Protein AF-A0AAW5EC72-F1 (afdb_monomer)

Mean predicted aligned error: 2.06 Å

Solvent-accessible surface area (backbone atoms only — not comparable to full-atom values): 4834 Å² total; per-residue (Å²): 106,73,68,60,54,48,51,51,53,26,69,76,67,71,36,54,44,36,35,49,42,36,72,89,40,72,73,34,38,58,49,49,56,54,49,53,52,53,28,58,77,68,75,50,91,69,54,75,28,35,58,70,59,41,48,54,52,45,54,52,35,49,75,71,75,41,65,65,41,82,42,59,54,76,71,55,45,63,52,50,75,72,73,109

InterPro domains:
  IPR004436 Isocitrate dehydrogenase NADP-dependent, monomeric [PF03971] (1-84)
  IPR004436 Isocitrate dehydrogenase NADP-dependent, monomeric [PTHR36999] (1-84)

Sequence (84 aa):
NWIDLGIERADLTGAEAIFWLDSKRASNKIMIDLVQNRLKEKNKNIAILAPYEACLKSLELIRAGKDAISITGNVLRDYLTDLF

Radius of gyration: 12.35 Å; Cα contacts (8 Å, |Δi|>4): 84; chains: 1; bounding box: 28×26×26 Å

Organism: Campylobacter jejuni (NCBI:txid197)

pLDDT: mean 97.12, std 1.43, range [89.44, 98.56]

Secondary structure (DSSP, 8-state):
-HHHHHHHHHHHH-PEEEEE--TTSHHHHHHHHHHHHHHHHTT---EEE-HHHHHHHHHHHHHTT--EEEE--HHHHHHHHHH-

Structure (mmCIF, N/CA/C/O backbone):
data_AF-A0AAW5EC72-F1
#
_entry.id   AF-A0AAW5EC72-F1
#
loop_
_atom_site.group_PDB
_atom_site.id
_atom_site.type_symbol
_atom_site.label_atom_id
_atom_site.label_alt_id
_atom_site.label_comp_id
_atom_site.label_asym_id
_atom_site.label_entity_id
_atom_site.label_seq_id
_atom_site.pdbx_PDB_ins_code
_atom_site.Cartn_x
_atom_site.Cartn_y
_atom_site.Cartn_z
_atom_site.occupancy
_atom_site.B_iso_or_equiv
_atom_site.auth_seq_id
_atom_site.auth_comp_id
_atom_site.auth_asym_id
_atom_site.auth_atom_id
_atom_site.pdbx_PDB_model_num
ATOM 1 N N . ASN A 1 1 ? 4.623 14.686 -0.689 1.00 89.44 1 ASN A N 1
ATOM 2 C CA . ASN A 1 1 ? 3.235 14.725 -0.182 1.00 89.44 1 ASN A CA 1
ATOM 3 C C . ASN A 1 1 ? 2.588 13.337 -0.219 1.00 89.44 1 ASN A C 1
ATOM 5 O O . ASN A 1 1 ? 2.338 12.817 0.849 1.00 89.44 1 ASN A O 1
ATOM 9 N N . TRP A 1 2 ? 2.430 12.676 -1.377 1.00 96.88 2 TRP A N 1
ATOM 10 C CA . TRP A 1 2 ? 1.785 11.344 -1.486 1.00 96.88 2 TRP A CA 1
ATOM 11 C C . TRP A 1 2 ? 2.203 10.297 -0.428 1.00 96.88 2 TRP A C 1
ATOM 13 O O . TRP A 1 2 ? 1.336 9.701 0.202 1.00 96.88 2 TRP A O 1
ATOM 23 N N . ILE A 1 3 ? 3.510 10.119 -0.188 1.00 97.31 3 ILE A N 1
ATOM 24 C CA . ILE A 1 3 ? 4.026 9.179 0.829 1.00 97.31 3 ILE A CA 1
ATOM 25 C C . ILE A 1 3 ? 3.573 9.581 2.238 1.00 97.31 3 ILE A C 1
ATOM 27 O O . ILE A 1 3 ? 3.083 8.746 2.990 1.00 97.31 3 ILE A O 1
ATOM 31 N N . ASP A 1 4 ? 3.727 10.863 2.579 1.00 97.56 4 ASP A N 1
ATOM 32 C CA . ASP A 1 4 ? 3.380 11.391 3.900 1.00 97.56 4 ASP A CA 1
ATOM 33 C C . ASP A 1 4 ? 1.875 11.279 4.165 1.00 97.56 4 ASP A C 1
ATOM 35 O O . ASP A 1 4 ? 1.490 10.861 5.250 1.00 97.56 4 ASP A O 1
ATOM 39 N N . LEU A 1 5 ? 1.037 11.556 3.161 1.00 97.94 5 LEU A N 1
ATOM 40 C CA . LEU A 1 5 ? -0.410 11.372 3.262 1.00 97.94 5 LEU A CA 1
ATOM 41 C C . LEU A 1 5 ? -0.771 9.900 3.508 1.00 97.94 5 LEU A C 1
ATOM 43 O O . LEU A 1 5 ? -1.606 9.605 4.356 1.00 97.94 5 LEU A O 1
ATOM 47 N N . GLY A 1 6 ? -0.130 8.964 2.801 1.00 97.31 6 GLY A N 1
ATOM 48 C CA . GLY A 1 6 ? -0.344 7.531 3.019 1.00 97.31 6 GLY A CA 1
ATOM 49 C C . GLY A 1 6 ? 0.008 7.088 4.444 1.00 97.31 6 GLY A C 1
ATOM 50 O O . GLY A 1 6 ? -0.765 6.364 5.068 1.00 97.31 6 GLY A O 1
ATOM 51 N N . ILE A 1 7 ? 1.133 7.577 4.978 1.00 97.69 7 ILE A N 1
ATOM 52 C CA . ILE A 1 7 ? 1.554 7.333 6.367 1.00 97.69 7 ILE A CA 1
ATOM 53 C C . ILE A 1 7 ? 0.541 7.919 7.356 1.00 97.69 7 ILE A C 1
ATOM 55 O O . ILE A 1 7 ? 0.121 7.231 8.281 1.00 97.69 7 ILE A O 1
ATOM 59 N N . GLU A 1 8 ? 0.131 9.172 7.158 1.00 97.88 8 GLU A N 1
ATOM 60 C CA . GLU A 1 8 ? -0.818 9.856 8.039 1.00 97.88 8 GLU A CA 1
ATOM 61 C C . GLU A 1 8 ? -2.157 9.112 8.111 1.00 97.88 8 GLU A C 1
ATOM 63 O O . GLU A 1 8 ? -2.702 8.904 9.193 1.00 97.88 8 GLU A O 1
ATOM 68 N N . ARG A 1 9 ? -2.679 8.645 6.970 1.00 97.62 9 ARG A N 1
ATOM 69 C CA . ARG A 1 9 ? -3.927 7.870 6.939 1.00 97.62 9 ARG A CA 1
ATOM 70 C C . ARG A 1 9 ? -3.793 6.523 7.646 1.00 97.62 9 ARG A C 1
ATOM 72 O O . ARG A 1 9 ? -4.735 6.123 8.331 1.00 97.62 9 ARG A O 1
ATOM 79 N N . ALA A 1 10 ? -2.650 5.852 7.511 1.00 96.81 10 ALA A N 1
ATOM 80 C CA . ALA A 1 10 ? -2.366 4.619 8.242 1.00 96.81 10 ALA A CA 1
ATOM 81 C C . ALA A 1 10 ? -2.358 4.862 9.759 1.00 96.81 10 ALA A C 1
ATOM 83 O O . ALA A 1 10 ? -3.032 4.154 10.500 1.00 96.81 10 ALA A O 1
ATOM 84 N N . ASP A 1 11 ? -1.679 5.918 10.212 1.00 96.88 11 ASP A N 1
ATOM 85 C CA . ASP A 1 11 ? -1.591 6.272 11.632 1.00 96.88 11 ASP A CA 1
ATOM 86 C C . ASP A 1 11 ? -2.949 6.643 12.241 1.00 96.88 11 ASP A C 1
ATOM 88 O O . ASP A 1 11 ? -3.252 6.246 13.364 1.00 96.88 11 ASP A O 1
ATOM 92 N N . LEU A 1 12 ? -3.776 7.392 11.506 1.00 97.81 12 LEU A N 1
ATOM 93 C CA . LEU A 1 12 ? -5.086 7.838 11.988 1.00 97.81 12 LEU A CA 1
ATOM 94 C C . LEU A 1 12 ? -6.112 6.704 12.092 1.00 97.81 12 LEU A C 1
ATOM 96 O O . LEU A 1 12 ? -6.995 6.759 12.943 1.00 97.81 12 LEU A O 1
ATOM 100 N N . THR A 1 13 ? -6.039 5.716 11.201 1.00 96.69 13 THR A N 1
ATOM 101 C CA . THR A 1 13 ? -7.040 4.638 11.116 1.00 96.69 13 THR A CA 1
ATOM 102 C C . THR A 1 13 ? -6.602 3.364 11.829 1.00 96.69 13 THR A C 1
ATOM 104 O O . THR A 1 13 ? -7.448 2.571 12.229 1.00 96.69 13 THR A O 1
ATOM 107 N N . GLY A 1 14 ? -5.292 3.140 11.962 1.00 95.62 14 GLY A N 1
ATOM 108 C CA . GLY A 1 14 ? -4.730 1.860 12.391 1.00 95.62 14 GLY A CA 1
ATOM 109 C C . GLY A 1 14 ? -4.885 0.733 11.360 1.00 95.62 14 GLY A C 1
ATOM 110 O O . GLY A 1 14 ? -4.528 -0.405 11.663 1.00 95.62 14 GLY A O 1
ATOM 111 N N . ALA A 1 15 ? -5.408 1.022 10.162 1.00 96.75 15 ALA A N 1
ATOM 112 C CA . ALA A 1 15 ? -5.557 0.042 9.093 1.00 96.75 15 ALA A CA 1
ATOM 113 C C . ALA A 1 15 ? -4.197 -0.323 8.481 1.00 96.75 15 ALA A C 1
ATOM 115 O O . ALA A 1 15 ? -3.269 0.491 8.431 1.00 96.75 15 ALA A O 1
ATOM 116 N N . GLU A 1 16 ? -4.080 -1.550 7.973 1.00 97.06 16 GLU A N 1
ATOM 117 C CA . GLU A 1 16 ? -2.856 -2.000 7.311 1.00 97.06 16 GLU A CA 1
ATOM 118 C C . GLU A 1 16 ? -2.693 -1.260 5.977 1.00 97.06 16 GLU A C 1
ATOM 120 O O . GLU A 1 16 ? -3.532 -1.362 5.082 1.00 97.06 16 GLU A O 1
ATOM 125 N N . ALA 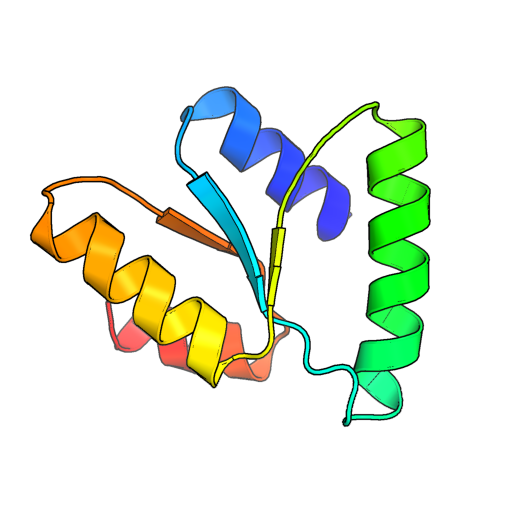A 1 17 ? -1.618 -0.483 5.844 1.00 98.06 17 ALA A N 1
ATOM 126 C CA . ALA A 1 17 ? -1.314 0.259 4.628 1.00 98.06 17 ALA A 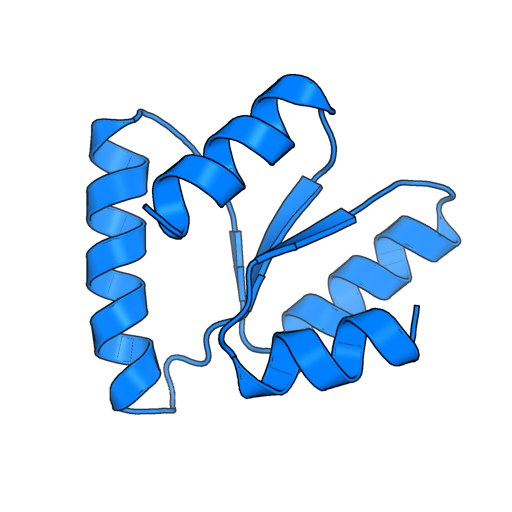CA 1
ATOM 127 C C . ALA A 1 17 ? -0.293 -0.483 3.761 1.00 98.06 17 ALA A C 1
ATOM 129 O O . ALA A 1 17 ? 0.666 -1.073 4.262 1.00 98.06 17 ALA A O 1
ATOM 130 N N . ILE A 1 18 ? -0.489 -0.430 2.445 1.00 98.38 18 ILE A N 1
ATOM 131 C CA . ILE A 1 18 ? 0.359 -1.117 1.470 1.00 98.38 18 ILE A CA 1
ATOM 132 C C . ILE A 1 18 ? 0.638 -0.164 0.308 1.00 98.38 18 ILE A C 1
ATOM 134 O O . ILE A 1 18 ? -0.293 0.357 -0.306 1.00 98.38 18 ILE A O 1
ATOM 138 N N . PHE A 1 19 ? 1.910 0.038 -0.039 1.00 98.56 19 PHE A N 1
ATOM 139 C CA . PHE A 1 19 ? 2.304 0.687 -1.291 1.00 98.56 19 PHE A CA 1
ATOM 140 C C . PHE A 1 19 ? 2.272 -0.323 -2.439 1.00 98.56 19 PHE A C 1
ATOM 142 O O . PHE A 1 19 ? 2.968 -1.337 -2.394 1.00 98.56 19 PHE A O 1
ATOM 149 N N . TRP A 1 20 ? 1.494 -0.038 -3.485 1.00 98.44 20 TRP A N 1
ATOM 150 C CA . TRP A 1 20 ? 1.354 -0.926 -4.644 1.00 98.44 20 TRP A CA 1
ATOM 151 C C . TRP A 1 20 ? 2.357 -0.513 -5.722 1.00 98.44 20 TRP A C 1
ATOM 153 O O . TRP A 1 20 ? 2.051 0.308 -6.593 1.00 98.44 20 TRP A O 1
ATOM 163 N N . LEU A 1 21 ? 3.574 -1.049 -5.635 1.00 98.12 21 LEU A N 1
ATOM 164 C CA . LEU A 1 21 ? 4.694 -0.724 -6.517 1.00 98.12 21 LEU A CA 1
ATOM 165 C C . LEU A 1 21 ? 5.394 -2.004 -6.977 1.00 98.12 21 LEU A C 1
ATOM 167 O O . LEU A 1 21 ? 5.855 -2.803 -6.169 1.00 98.12 21 LEU A O 1
ATOM 171 N N . ASP A 1 22 ? 5.506 -2.181 -8.291 1.00 97.31 22 ASP A N 1
ATOM 172 C CA . ASP A 1 22 ? 6.159 -3.349 -8.887 1.00 97.31 22 ASP A CA 1
ATOM 173 C C . ASP A 1 22 ? 7.628 -3.053 -9.208 1.00 97.31 22 ASP A C 1
ATOM 175 O O . ASP A 1 22 ? 7.926 -2.279 -10.118 1.00 97.31 22 ASP A O 1
ATOM 179 N N . SER A 1 23 ? 8.561 -3.710 -8.517 1.00 95.00 23 SER A N 1
ATOM 180 C CA . SER A 1 23 ? 10.005 -3.545 -8.739 1.00 95.00 23 SER A CA 1
ATOM 181 C C . SER A 1 23 ? 10.463 -3.924 -10.154 1.00 95.00 23 SER A C 1
ATOM 183 O O . SER A 1 23 ? 11.516 -3.458 -10.598 1.00 95.00 23 SER A O 1
ATOM 185 N N . LYS A 1 24 ? 9.665 -4.708 -10.896 1.00 95.94 24 LYS A N 1
ATOM 186 C CA . LYS A 1 24 ? 9.926 -5.046 -12.304 1.00 95.94 24 LYS A CA 1
ATOM 187 C C . LYS A 1 24 ? 9.657 -3.873 -13.250 1.00 95.94 24 LYS A C 1
ATOM 189 O O . LYS A 1 24 ? 10.162 -3.866 -14.372 1.00 95.94 24 LYS A O 1
ATOM 194 N N . ARG A 1 25 ? 8.898 -2.858 -12.821 1.00 93.88 25 ARG A N 1
ATOM 195 C CA . ARG A 1 25 ? 8.660 -1.633 -13.598 1.00 93.88 25 ARG A CA 1
ATOM 196 C C . ARG A 1 25 ? 9.715 -0.589 -13.243 1.00 93.88 25 ARG A C 1
ATOM 198 O O . ARG A 1 25 ? 9.783 -0.129 -12.107 1.00 93.88 25 ARG A O 1
ATOM 205 N N . ALA A 1 26 ? 10.484 -0.141 -14.235 1.00 94.44 26 ALA A N 1
ATOM 206 C CA . ALA A 1 26 ? 11.582 0.812 -14.033 1.00 94.44 26 ALA A CA 1
ATOM 207 C C . ALA A 1 26 ? 11.156 2.090 -13.283 1.00 94.44 26 ALA A C 1
ATOM 209 O O . ALA A 1 26 ? 11.842 2.526 -12.363 1.00 94.44 26 ALA A O 1
ATOM 210 N N . SER A 1 27 ? 9.989 2.652 -13.616 1.00 92.81 27 SER A N 1
ATOM 211 C CA . SER A 1 27 ? 9.455 3.830 -12.921 1.00 92.81 27 SER A CA 1
ATOM 212 C C . SER A 1 27 ? 9.093 3.552 -11.462 1.00 92.81 27 SER A C 1
ATOM 214 O O . SER A 1 27 ? 9.286 4.405 -10.604 1.00 92.81 27 SER A O 1
ATOM 216 N N . ASN A 1 28 ? 8.578 2.359 -11.159 1.00 96.38 28 ASN A N 1
ATOM 217 C CA . A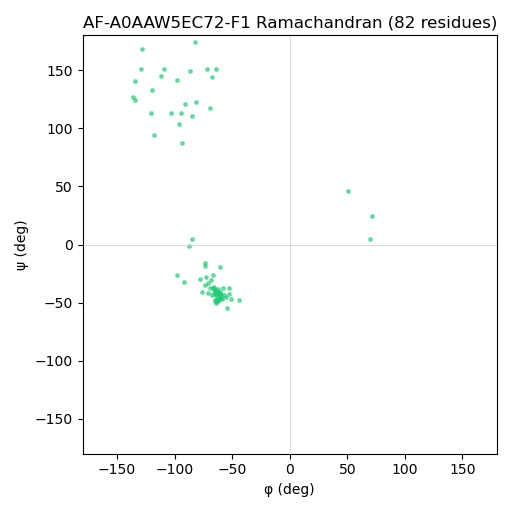SN A 1 28 ? 8.210 1.981 -9.796 1.00 96.38 28 ASN A CA 1
ATOM 218 C C . ASN A 1 28 ? 9.456 1.719 -8.956 1.00 96.38 28 ASN A C 1
ATOM 220 O O . ASN A 1 28 ? 9.458 2.095 -7.796 1.00 96.38 28 ASN A O 1
ATOM 224 N N . LYS A 1 29 ? 10.533 1.176 -9.533 1.00 96.06 29 LYS A N 1
ATOM 225 C CA . LYS A 1 29 ? 11.808 0.995 -8.826 1.00 96.06 29 LYS A CA 1
ATOM 226 C C . LYS A 1 29 ? 12.332 2.306 -8.227 1.00 96.06 29 LYS A C 1
ATOM 228 O O . LYS A 1 29 ? 12.654 2.340 -7.048 1.00 96.06 29 LYS A O 1
ATOM 233 N N . ILE A 1 30 ? 12.301 3.396 -8.999 1.00 95.56 30 ILE A N 1
ATOM 234 C CA . ILE A 1 30 ? 12.680 4.736 -8.512 1.00 95.56 30 ILE A CA 1
ATOM 235 C C . ILE A 1 30 ? 11.772 5.170 -7.350 1.00 95.56 30 ILE A C 1
ATOM 237 O O . ILE A 1 30 ? 12.238 5.704 -6.347 1.00 95.56 30 ILE A O 1
ATOM 241 N N . MET A 1 31 ? 10.464 4.922 -7.465 1.00 96.50 31 MET A N 1
ATOM 242 C CA . MET A 1 31 ? 9.508 5.254 -6.406 1.00 96.50 31 MET A CA 1
ATOM 243 C C . MET A 1 31 ? 9.727 4.419 -5.143 1.00 96.50 31 MET A C 1
ATOM 245 O O . MET A 1 31 ? 9.582 4.955 -4.051 1.00 96.50 31 MET A O 1
ATOM 249 N N . ILE A 1 32 ? 10.088 3.139 -5.273 1.00 97.62 32 ILE A N 1
ATOM 250 C CA . ILE A 1 32 ? 10.387 2.253 -4.141 1.00 97.62 32 ILE A CA 1
ATOM 251 C C . ILE A 1 32 ? 11.540 2.832 -3.321 1.00 97.62 32 ILE A C 1
ATOM 253 O O . ILE A 1 32 ? 11.395 2.956 -2.108 1.00 97.62 32 ILE A O 1
ATOM 257 N N . ASP A 1 33 ? 12.624 3.265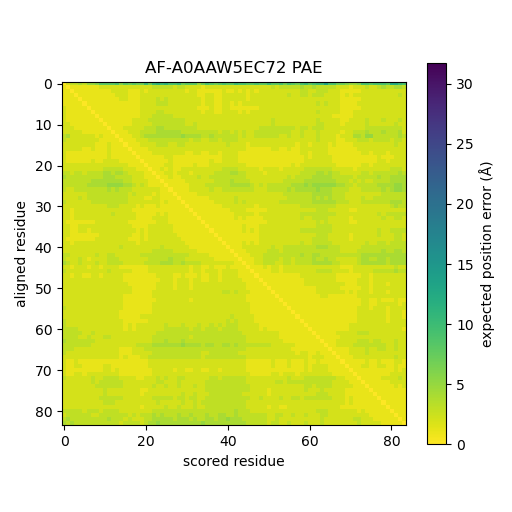 -3.968 1.00 97.19 33 ASP A N 1
ATOM 258 C CA . ASP A 1 33 ? 13.774 3.858 -3.275 1.00 97.19 33 ASP A CA 1
ATOM 259 C C . ASP A 1 33 ? 13.369 5.129 -2.499 1.00 97.19 33 ASP A C 1
ATOM 261 O O . ASP A 1 33 ? 13.735 5.313 -1.335 1.00 97.19 33 ASP A O 1
ATOM 265 N N . LEU A 1 34 ? 12.544 5.992 -3.107 1.00 97.06 34 LEU A N 1
ATOM 266 C CA . LEU A 1 34 ? 12.012 7.197 -2.454 1.00 97.06 34 LEU A CA 1
ATOM 267 C C . LEU A 1 34 ? 11.097 6.865 -1.267 1.00 97.06 34 LEU A C 1
ATOM 269 O O . LEU A 1 34 ? 11.197 7.496 -0.213 1.00 97.06 34 LEU A O 1
ATOM 273 N N . VAL A 1 35 ? 10.214 5.874 -1.424 1.00 98.00 35 VAL A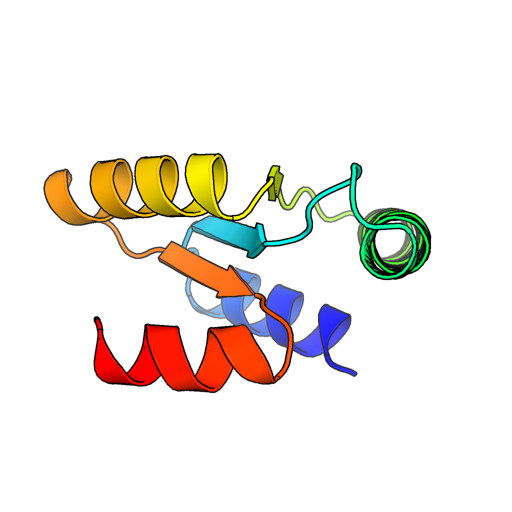 N 1
ATOM 274 C CA . VAL A 1 35 ? 9.306 5.408 -0.367 1.00 98.00 35 VAL A CA 1
ATOM 275 C C . VAL A 1 35 ? 10.105 4.827 0.795 1.00 98.00 35 VAL A C 1
ATOM 277 O O . VAL A 1 35 ? 9.875 5.223 1.933 1.00 98.00 35 VAL A O 1
ATOM 280 N N . GLN A 1 36 ? 11.076 3.953 0.533 1.00 97.75 36 GLN A N 1
ATOM 281 C CA . GLN A 1 36 ? 11.900 3.330 1.571 1.00 97.75 36 GLN A CA 1
ATOM 282 C C . GLN A 1 36 ? 12.692 4.362 2.375 1.00 97.75 36 GLN A C 1
ATOM 284 O O . GLN A 1 36 ? 12.678 4.322 3.608 1.00 97.75 36 GLN A O 1
ATOM 289 N N . ASN A 1 37 ? 13.331 5.321 1.699 1.00 97.81 37 ASN A N 1
ATOM 290 C CA . ASN A 1 37 ? 14.050 6.403 2.370 1.00 97.81 37 ASN A CA 1
ATOM 291 C C . ASN A 1 37 ? 13.112 7.218 3.266 1.00 97.81 37 ASN A C 1
ATOM 293 O O . ASN A 1 37 ? 13.416 7.449 4.437 1.00 97.81 37 ASN A O 1
ATOM 297 N N . ARG A 1 38 ? 11.930 7.581 2.757 1.00 97.75 38 ARG A N 1
ATOM 298 C CA . ARG A 1 38 ? 10.970 8.379 3.521 1.00 97.75 38 ARG A CA 1
ATOM 299 C C . ARG A 1 38 ? 10.350 7.616 4.696 1.00 97.75 38 ARG A C 1
ATOM 301 O O . ARG A 1 38 ? 10.163 8.195 5.764 1.00 97.75 38 ARG A O 1
ATOM 308 N N . LEU A 1 39 ? 10.066 6.324 4.534 1.00 97.81 39 LEU A N 1
ATOM 309 C CA . LEU A 1 39 ? 9.603 5.458 5.622 1.00 97.81 39 LEU A CA 1
ATOM 310 C C . LEU A 1 39 ? 10.659 5.346 6.726 1.00 97.81 39 LEU A C 1
ATOM 312 O O . LEU A 1 39 ? 10.320 5.454 7.905 1.00 97.81 39 LEU A O 1
ATOM 316 N N . LYS A 1 40 ? 11.940 5.224 6.355 1.00 97.75 40 LYS A N 1
ATOM 317 C CA . LYS A 1 40 ? 13.060 5.211 7.304 1.00 97.75 40 LYS A CA 1
ATOM 318 C C . LYS A 1 40 ? 13.179 6.531 8.069 1.00 97.75 40 LYS A C 1
ATOM 320 O O . LYS A 1 40 ? 13.297 6.503 9.289 1.00 97.75 40 LYS A O 1
ATOM 325 N N . GLU A 1 41 ? 13.089 7.673 7.387 1.00 97.81 41 GLU A N 1
ATOM 326 C CA . GLU A 1 41 ? 13.087 9.002 8.026 1.00 97.81 41 GLU A CA 1
ATOM 327 C C . GLU A 1 41 ? 11.948 9.169 9.041 1.00 97.81 41 GLU A C 1
ATOM 329 O O . GLU A 1 41 ? 12.123 9.799 10.081 1.00 97.81 41 GLU A O 1
ATOM 334 N N . LYS A 1 42 ? 10.772 8.609 8.741 1.00 96.56 42 LYS A N 1
ATOM 335 C CA . LYS A 1 42 ? 9.582 8.672 9.600 1.00 96.56 42 LYS A CA 1
ATOM 336 C C . LYS A 1 42 ? 9.513 7.545 10.636 1.00 96.56 42 LYS A C 1
ATOM 338 O O . LYS A 1 42 ? 8.563 7.519 11.415 1.00 96.56 42 LYS A O 1
ATOM 343 N N . ASN A 1 43 ? 10.490 6.634 10.647 1.00 96.75 43 ASN A N 1
ATOM 344 C CA . ASN A 1 43 ? 10.499 5.416 11.457 1.00 96.75 43 ASN A CA 1
ATOM 345 C C . ASN A 1 43 ? 9.192 4.603 11.324 1.00 96.75 43 ASN A C 1
ATOM 347 O O . ASN A 1 43 ? 8.579 4.200 12.313 1.00 96.75 43 ASN A O 1
ATOM 351 N N . LYS A 1 44 ? 8.731 4.412 10.083 1.00 96.75 44 LYS A N 1
ATOM 352 C CA . LYS A 1 44 ? 7.512 3.668 9.744 1.00 96.75 44 LYS A CA 1
ATOM 353 C C . LYS A 1 44 ? 7.852 2.379 9.017 1.00 96.75 44 LYS A C 1
ATOM 355 O O . LYS A 1 44 ? 8.765 2.344 8.198 1.00 96.75 44 LYS A O 1
ATOM 360 N N . ASN A 1 45 ? 7.067 1.341 9.283 1.00 94.69 45 ASN A N 1
ATOM 361 C CA . ASN A 1 45 ? 7.178 0.055 8.611 1.00 94.69 45 ASN A CA 1
ATOM 362 C C . ASN A 1 45 ? 5.878 -0.230 7.852 1.00 94.69 45 ASN A C 1
ATOM 364 O O . ASN A 1 45 ? 4.910 -0.707 8.437 1.00 94.69 45 ASN A O 1
ATOM 368 N N . ILE A 1 46 ? 5.848 0.131 6.570 1.00 97.56 46 ILE A N 1
ATOM 369 C CA . ILE A 1 46 ? 4.701 -0.052 5.673 1.00 97.56 46 ILE A CA 1
ATOM 370 C C . ILE A 1 46 ? 5.154 -0.952 4.525 1.00 97.56 46 ILE A C 1
ATOM 372 O O . ILE A 1 46 ? 6.225 -0.734 3.953 1.00 97.56 46 ILE A O 1
ATOM 376 N N . ALA A 1 47 ? 4.350 -1.961 4.193 1.00 97.06 47 ALA A N 1
ATOM 377 C CA . ALA A 1 47 ? 4.688 -2.919 3.150 1.00 97.06 47 ALA A CA 1
ATOM 378 C C . ALA A 1 47 ? 4.701 -2.261 1.761 1.00 97.06 47 ALA A C 1
ATOM 380 O O . ALA A 1 47 ? 3.872 -1.403 1.449 1.00 97.06 47 ALA A O 1
ATOM 381 N N . ILE A 1 48 ? 5.624 -2.704 0.908 1.00 98.25 48 ILE A N 1
ATOM 382 C CA . ILE A 1 48 ? 5.676 -2.349 -0.511 1.00 98.25 48 ILE A CA 1
ATOM 383 C C . ILE A 1 48 ? 5.573 -3.651 -1.299 1.00 98.25 48 ILE A C 1
ATOM 385 O O . ILE A 1 48 ? 6.469 -4.489 -1.209 1.00 98.25 48 ILE A O 1
ATOM 389 N N . LEU A 1 49 ? 4.478 -3.832 -2.033 1.00 98.38 49 LEU A N 1
ATOM 390 C CA . LEU A 1 49 ? 4.150 -5.077 -2.729 1.00 98.38 49 LEU A CA 1
ATOM 391 C C . LEU A 1 49 ? 3.809 -4.798 -4.193 1.00 98.38 49 LEU A C 1
ATOM 393 O O . LEU A 1 49 ? 3.269 -3.737 -4.525 1.00 98.38 49 LEU A O 1
ATOM 397 N N . ALA A 1 50 ? 4.068 -5.769 -5.073 1.00 98.19 50 ALA A N 1
ATOM 398 C CA . ALA A 1 50 ? 3.601 -5.668 -6.451 1.00 98.19 50 ALA A CA 1
ATOM 399 C C . ALA A 1 50 ? 2.057 -5.676 -6.481 1.00 98.19 50 ALA A C 1
ATOM 401 O O . ALA A 1 50 ? 1.439 -6.307 -5.623 1.00 98.19 50 ALA A O 1
ATOM 402 N N . PRO A 1 51 ? 1.397 -5.039 -7.470 1.00 97.88 51 PRO A N 1
ATOM 403 C CA . PRO A 1 51 ? -0.063 -4.893 -7.485 1.00 97.88 51 PRO A CA 1
ATOM 404 C C . PRO A 1 51 ? -0.846 -6.201 -7.313 1.00 97.88 51 PRO A C 1
ATOM 406 O O . PRO A 1 51 ? -1.868 -6.220 -6.637 1.00 97.88 51 PRO A O 1
ATOM 409 N N . TYR A 1 52 ? -0.357 -7.303 -7.888 1.00 97.75 52 TYR A N 1
ATOM 410 C CA . TYR A 1 52 ? -0.978 -8.618 -7.727 1.00 97.75 52 TYR A CA 1
ATOM 411 C C . TYR A 1 52 ? -0.941 -9.101 -6.269 1.00 97.75 52 TYR A C 1
ATOM 413 O O . TYR A 1 52 ? -1.969 -9.467 -5.705 1.00 97.75 52 TYR A O 1
ATOM 421 N N . GLU A 1 53 ? 0.233 -9.052 -5.640 1.00 98.44 53 GLU A N 1
ATOM 422 C CA . GLU A 1 53 ? 0.440 -9.476 -4.250 1.00 98.44 53 GLU A CA 1
ATOM 423 C C . GLU A 1 53 ? -0.313 -8.565 -3.275 1.00 98.44 53 GLU A C 1
ATOM 425 O O . GLU A 1 53 ? -0.963 -9.039 -2.345 1.00 98.44 53 GLU A O 1
ATOM 430 N N . ALA A 1 54 ? -0.281 -7.256 -3.529 1.00 98.44 54 ALA A N 1
ATOM 431 C CA . ALA A 1 54 ? -0.987 -6.256 -2.745 1.00 98.44 54 ALA A CA 1
ATOM 432 C C . ALA A 1 54 ? -2.514 -6.448 -2.804 1.00 98.44 54 ALA A C 1
ATOM 434 O O . ALA A 1 54 ? -3.193 -6.341 -1.780 1.00 98.44 54 ALA A O 1
ATOM 435 N N . CYS A 1 55 ? -3.048 -6.797 -3.979 1.00 98.31 55 CYS A N 1
ATOM 436 C CA . CYS A 1 55 ? -4.460 -7.126 -4.155 1.00 98.31 55 CYS A CA 1
ATOM 437 C C . CYS A 1 55 ? -4.843 -8.388 -3.380 1.00 98.31 55 CYS A C 1
ATOM 439 O O . CYS A 1 55 ? -5.801 -8.360 -2.612 1.00 98.31 55 CYS A O 1
ATOM 441 N N . LEU A 1 56 ? -4.062 -9.469 -3.500 1.00 98.44 56 LEU A N 1
ATOM 442 C CA . LEU A 1 56 ? -4.300 -10.692 -2.730 1.00 98.44 56 LEU A CA 1
ATOM 443 C C . LEU A 1 56 ? -4.292 -10.427 -1.222 1.00 98.44 56 LEU A C 1
ATOM 445 O O . LEU A 1 56 ? -5.186 -10.899 -0.522 1.00 98.44 56 LEU A O 1
ATOM 449 N N . LYS A 1 57 ? -3.335 -9.630 -0.731 1.00 98.31 57 LYS A N 1
ATOM 450 C CA . LYS A 1 57 ? -3.266 -9.264 0.687 1.00 98.31 57 LYS A CA 1
ATOM 451 C C . LYS A 1 57 ? -4.480 -8.447 1.133 1.00 98.31 57 LYS A C 1
ATOM 453 O O . LYS A 1 57 ? -5.053 -8.711 2.185 1.00 98.31 57 LYS A O 1
ATOM 458 N N . SER A 1 58 ? -4.912 -7.496 0.310 1.00 98.06 58 SER A N 1
ATOM 459 C CA . SER A 1 58 ? -6.099 -6.678 0.592 1.00 98.06 58 SER A CA 1
ATOM 460 C C . SER A 1 58 ? -7.375 -7.530 0.609 1.00 98.06 58 SER A C 1
ATOM 462 O O . SER A 1 58 ? -8.215 -7.369 1.490 1.00 98.06 58 SER A O 1
ATOM 464 N N . LEU A 1 59 ? -7.490 -8.499 -0.307 1.00 98.12 59 LEU A N 1
ATOM 465 C CA . LEU A 1 59 ? -8.597 -9.459 -0.347 1.00 98.12 59 LEU A CA 1
ATOM 466 C C . LEU A 1 59 ? -8.582 -10.447 0.831 1.00 98.12 59 LEU A C 1
ATOM 468 O O . LEU A 1 59 ? -9.638 -10.904 1.268 1.00 98.12 59 LEU A O 1
ATOM 472 N N . GLU A 1 60 ? -7.408 -10.794 1.355 1.00 98.31 60 GLU A N 1
ATOM 473 C CA . GLU A 1 60 ? -7.283 -11.566 2.594 1.00 98.31 60 GLU A CA 1
ATOM 474 C C . GLU A 1 60 ? -7.829 -10.762 3.786 1.00 98.31 60 GLU A C 1
ATOM 476 O O . GLU A 1 60 ? -8.646 -11.272 4.554 1.00 98.31 60 GLU A O 1
ATOM 481 N N . LEU A 1 61 ? -7.428 -9.490 3.905 1.00 97.69 61 LEU A N 1
ATOM 482 C CA . LEU A 1 61 ? -7.850 -8.594 4.985 1.00 97.69 61 LEU A CA 1
ATOM 483 C C . LEU A 1 61 ? -9.360 -8.331 4.959 1.00 97.69 61 LEU A C 1
ATOM 485 O O . LEU A 1 61 ? -10.022 -8.533 5.978 1.00 97.69 61 LEU A O 1
ATOM 489 N N . ILE A 1 62 ? -9.922 -7.987 3.795 1.00 97.31 62 ILE A N 1
ATOM 490 C CA . ILE A 1 62 ? -11.363 -7.716 3.663 1.00 97.31 62 ILE A CA 1
ATOM 491 C C . ILE A 1 62 ? -12.206 -8.958 3.992 1.00 97.31 62 ILE A C 1
ATOM 493 O O . ILE A 1 62 ? -13.226 -8.853 4.668 1.00 97.31 62 ILE A O 1
ATOM 497 N N . ARG A 1 63 ? -11.758 -10.164 3.603 1.00 97.94 63 ARG A N 1
ATOM 498 C CA . ARG A 1 63 ? -12.434 -11.430 3.952 1.00 97.94 63 ARG A CA 1
ATOM 499 C C . ARG A 1 63 ? -12.382 -11.732 5.447 1.00 97.94 63 ARG A C 1
ATOM 501 O O . ARG A 1 63 ? -13.266 -12.417 5.951 1.00 97.94 63 ARG A O 1
ATOM 508 N N . ALA A 1 64 ? -11.370 -11.223 6.143 1.00 98.12 64 ALA A N 1
ATOM 509 C CA . ALA A 1 64 ? -11.259 -11.288 7.595 1.00 98.12 64 ALA A CA 1
ATOM 510 C C . ALA A 1 64 ? -12.007 -10.144 8.313 1.00 98.12 64 ALA A C 1
ATOM 512 O O . ALA A 1 64 ? -11.899 -10.036 9.535 1.00 98.12 64 ALA A O 1
ATOM 513 N N . GLY A 1 65 ? -12.742 -9.293 7.584 1.00 97.75 65 GLY A N 1
ATOM 514 C CA . GLY A 1 65 ? -13.463 -8.144 8.139 1.00 97.75 65 GLY A CA 1
ATOM 515 C C . GLY A 1 65 ? -12.552 -7.003 8.596 1.00 97.75 65 GLY A C 1
ATOM 516 O O . GLY A 1 65 ? -12.924 -6.262 9.502 1.00 97.75 65 GLY A O 1
ATOM 517 N N . LYS A 1 66 ? -11.344 -6.898 8.027 1.00 98.00 66 LYS A N 1
ATOM 518 C CA . LYS A 1 66 ? -10.365 -5.848 8.331 1.00 98.00 66 LYS A CA 1
ATOM 519 C C . LYS A 1 66 ? -10.232 -4.869 7.170 1.00 98.00 66 LYS A C 1
ATOM 521 O O . LYS A 1 66 ? -10.328 -5.265 6.009 1.00 98.00 66 LYS A O 1
ATOM 526 N N . ASP A 1 67 ? -9.898 -3.629 7.503 1.00 97.00 67 ASP A N 1
ATOM 527 C CA . ASP A 1 67 ? -9.639 -2.578 6.524 1.00 97.00 67 ASP A CA 1
ATOM 528 C C . ASP A 1 67 ? -8.181 -2.590 6.046 1.00 97.00 67 ASP A C 1
ATOM 530 O O . ASP A 1 67 ? -7.255 -2.928 6.792 1.00 97.00 67 ASP A O 1
ATOM 534 N N . ALA A 1 68 ? -7.979 -2.168 4.797 1.00 97.31 68 ALA A N 1
ATOM 535 C CA . ALA A 1 68 ? -6.668 -1.992 4.188 1.00 97.31 68 ALA A CA 1
ATOM 536 C C . ALA A 1 68 ? -6.603 -0.657 3.436 1.00 97.31 68 ALA A C 1
ATOM 538 O O . ALA A 1 68 ? -7.555 -0.267 2.761 1.00 97.31 68 ALA A O 1
ATOM 539 N N . ILE A 1 69 ? -5.465 0.034 3.512 1.00 98.19 69 ILE A N 1
ATOM 540 C CA . ILE A 1 69 ? -5.210 1.259 2.747 1.00 98.19 69 ILE A CA 1
ATOM 541 C C . ILE A 1 69 ? -4.290 0.927 1.572 1.00 98.19 69 ILE A C 1
ATOM 543 O O . ILE A 1 69 ? -3.104 0.642 1.749 1.00 98.19 69 ILE A O 1
ATOM 547 N N . SER A 1 70 ? -4.812 1.028 0.350 1.00 98.19 70 SER A N 1
ATOM 548 C CA . SER A 1 70 ? -4.011 0.930 -0.872 1.00 98.19 70 SER A CA 1
ATOM 549 C C . SER A 1 70 ? -3.388 2.283 -1.228 1.00 98.19 70 SER A C 1
ATOM 551 O O . SER A 1 70 ? -4.086 3.207 -1.650 1.00 98.19 70 SER A O 1
ATOM 553 N N . ILE A 1 71 ? -2.065 2.406 -1.105 1.00 98.31 71 ILE A N 1
ATOM 554 C CA . ILE A 1 71 ? -1.318 3.605 -1.496 1.00 98.31 71 ILE A CA 1
ATOM 555 C C . ILE A 1 71 ? -0.754 3.391 -2.903 1.00 98.31 71 ILE A C 1
ATOM 557 O O . ILE A 1 71 ? 0.209 2.647 -3.107 1.00 98.31 71 ILE A O 1
ATOM 561 N N . THR A 1 72 ? -1.376 4.019 -3.902 1.00 98.19 72 THR A N 1
ATOM 562 C CA . THR A 1 72 ? -1.122 3.718 -5.319 1.00 98.19 72 THR A CA 1
ATOM 563 C C . THR A 1 72 ? -0.811 4.964 -6.154 1.00 98.19 72 THR A C 1
ATOM 565 O O . THR A 1 72 ? -0.954 6.099 -5.696 1.00 98.19 72 THR A O 1
ATOM 568 N N . GLY A 1 73 ? -0.338 4.748 -7.387 1.00 95.38 73 GLY A N 1
ATOM 569 C CA . GLY A 1 73 ? -0.185 5.801 -8.396 1.00 95.38 73 GLY A CA 1
ATOM 570 C C . GLY A 1 73 ? -1.490 6.107 -9.144 1.00 95.38 73 GLY A C 1
ATOM 571 O O . GLY A 1 73 ? -2.480 5.396 -9.010 1.00 95.38 73 GLY A O 1
ATOM 572 N N . ASN A 1 74 ? -1.465 7.135 -9.999 1.00 95.69 74 ASN A N 1
ATOM 573 C CA . ASN A 1 74 ? -2.661 7.731 -10.613 1.00 95.69 74 ASN A CA 1
ATOM 574 C C . ASN A 1 74 ? -3.617 6.728 -11.293 1.00 95.69 74 ASN A C 1
ATOM 576 O O . ASN A 1 74 ? -4.808 6.772 -11.038 1.00 95.69 74 ASN A O 1
ATOM 580 N N . VAL A 1 75 ? -3.101 5.801 -12.109 1.00 95.25 75 VAL A N 1
ATOM 581 C CA . VAL A 1 75 ? -3.947 4.835 -12.842 1.00 95.25 75 VAL A CA 1
ATOM 582 C C . VAL A 1 75 ? -4.627 3.839 -11.900 1.00 95.25 75 VAL A C 1
ATOM 584 O O . VAL A 1 75 ? -5.804 3.542 -12.053 1.00 95.25 75 VAL A O 1
ATOM 587 N N . LEU A 1 76 ? -3.889 3.318 -10.915 1.00 96.88 76 LEU A N 1
ATOM 588 C CA . LEU A 1 76 ? -4.453 2.359 -9.964 1.00 96.88 76 LEU A CA 1
ATOM 589 C C . LEU A 1 76 ? -5.413 3.025 -8.982 1.00 96.88 76 LEU A C 1
ATOM 591 O O . LEU A 1 76 ? -6.319 2.351 -8.517 1.00 96.88 76 LEU A O 1
ATOM 595 N N . ARG A 1 77 ? -5.242 4.317 -8.675 1.00 97.81 77 ARG A N 1
ATOM 596 C CA . ARG A 1 77 ? -6.238 5.068 -7.906 1.00 97.81 77 ARG A CA 1
ATOM 597 C C . ARG A 1 77 ? -7.598 4.952 -8.585 1.00 97.81 77 ARG A C 1
ATOM 599 O O . ARG A 1 77 ? -8.524 4.490 -7.941 1.00 97.81 77 ARG A O 1
ATOM 606 N N . ASP A 1 78 ? -7.669 5.303 -9.868 1.00 97.25 78 ASP A N 1
ATOM 607 C CA . ASP A 1 78 ? -8.933 5.341 -10.609 1.00 97.25 78 ASP A CA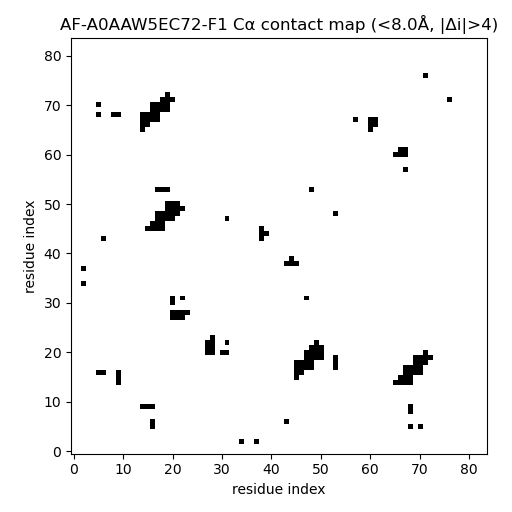 1
ATOM 608 C C . ASP A 1 78 ? -9.601 3.959 -10.655 1.00 97.25 78 ASP A C 1
ATOM 610 O O . ASP A 1 78 ? -10.799 3.844 -10.442 1.00 97.25 78 ASP A O 1
ATOM 614 N N . TYR A 1 79 ? -8.823 2.888 -10.846 1.00 98.00 79 TYR A N 1
ATOM 615 C CA . TYR A 1 79 ? -9.379 1.531 -10.881 1.00 98.00 79 TYR A CA 1
ATOM 616 C C . TYR A 1 79 ? -9.841 1.033 -9.513 1.00 98.00 79 TYR A C 1
ATOM 618 O O . TYR A 1 79 ? -10.870 0.373 -9.414 1.00 98.00 79 TYR A O 1
ATOM 626 N N . LEU A 1 80 ? -9.065 1.292 -8.459 1.00 97.81 80 LEU A N 1
ATOM 627 C CA . LEU A 1 80 ? -9.348 0.730 -7.140 1.00 97.81 8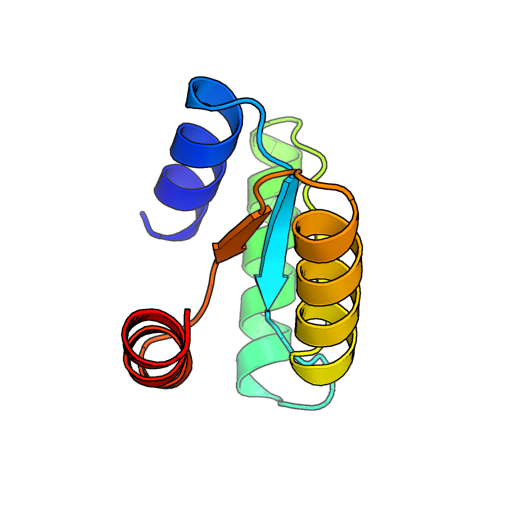0 LEU A CA 1
ATOM 6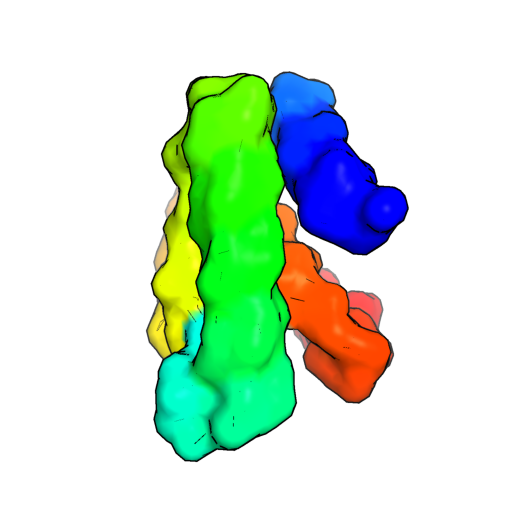28 C C . LEU A 1 80 ? -10.478 1.464 -6.422 1.00 97.81 80 LEU A C 1
ATOM 630 O O . LEU A 1 80 ? -11.186 0.819 -5.660 1.00 97.81 80 LEU A O 1
ATOM 634 N N . THR A 1 81 ? -10.668 2.763 -6.676 1.00 96.06 81 THR A N 1
ATOM 635 C CA . THR A 1 81 ? -11.794 3.518 -6.102 1.00 96.06 81 THR A CA 1
ATOM 636 C C . THR A 1 81 ? -13.139 3.196 -6.747 1.00 96.06 81 THR A C 1
ATOM 638 O O . THR A 1 81 ? -14.162 3.539 -6.168 1.00 96.06 81 THR A O 1
ATOM 641 N N . ASP A 1 82 ? -13.139 2.559 -7.921 1.00 97.00 82 ASP A N 1
ATOM 642 C CA . ASP A 1 82 ? -14.355 2.024 -8.546 1.00 97.00 82 ASP A CA 1
ATOM 643 C C . ASP A 1 82 ? -14.603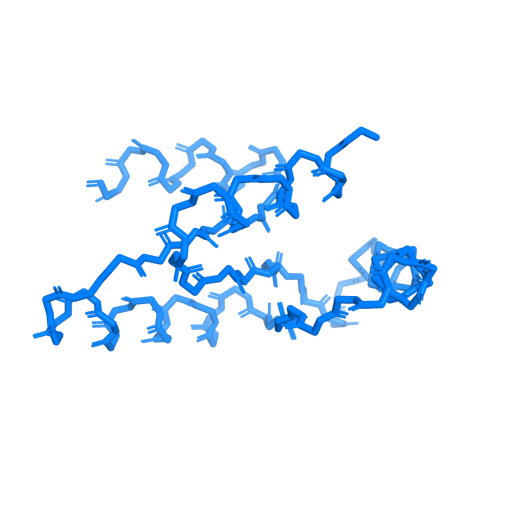 0.555 -8.160 1.00 97.00 82 ASP A C 1
ATOM 645 O O . ASP A 1 82 ? -15.746 0.103 -8.115 1.00 97.00 82 ASP A O 1
ATOM 649 N N . LEU A 1 83 ? -13.533 -0.217 -7.933 1.00 97.00 83 LEU A N 1
ATOM 650 C CA . LEU A 1 83 ? -13.611 -1.660 -7.697 1.00 97.00 83 LEU A CA 1
ATOM 651 C C . LEU A 1 83 ? -14.090 -2.034 -6.285 1.00 97.00 83 LEU A C 1
ATOM 653 O O . LEU A 1 83 ? -14.808 -3.026 -6.146 1.00 97.00 83 LEU A O 1
ATOM 657 N N . PHE A 1 84 ? -13.620 -1.314 -5.265 1.00 94.25 84 PHE A N 1
ATOM 658 C CA . PHE A 1 84 ? -13.896 -1.573 -3.847 1.00 94.25 84 PHE A CA 1
ATOM 659 C C . PHE A 1 84 ? -14.837 -0.517 -3.275 1.00 94.25 84 PHE A C 1
ATOM 661 O O . PHE A 1 84 ? -15.750 -0.919 -2.519 1.00 94.25 84 PHE A O 1
#

Nearest PDB structures (foldseek):
  1cm7-assembly1_B  TM=7.632E-01  e=1.204E-01  Escherichia coli
  3udu-assembly4_H-3  TM=7.240E-01  e=1.125E-01  Campylobacter jejuni
  1cnz-assembly1_B  TM=6.782E-01  e=1.204E-01  Salmonella enterica subsp. enterica serovar Typhimurium
  1wal-assembly1_A-2  TM=7.261E-01  e=2.364E-01  Thermus thermophilus
  3vkz-assembly1_A  TM=6.962E-01  e=3.792E-01  Shewanella oneidensis MR-1

Foldseek 3Di:
DLLVVQVVVCVVPVAQEEEAADCVDPVSVVVVVVNVVVCVVVVHDHHYHHNVVLVVVQVVQVVVVGHYHYRYDDVVVVVVVVVD